Protein AF-A0A937YXN3-F1 (afdb_monomer_lite)

Secondary structure (DSSP, 8-state):
-HHHHHHTT----------HHHHHSHHHHHHHHHHHHHHHHHHHHHHHTT---HHHHHHHHHHHHHHHHHHHHTTTT-HHHHHHHHHTT--

Radius of gyration: 19.48 Å; chains: 1; bounding box: 37×27×54 Å

Sequence (91 aa):
MLRFLRTLGCWTVGSVSAEAARLFADTTRAEVLVEAAGLGAELIAAAAGDRRFPEQQAEHDEFRGRMQQLVTFRREEWPYEYEYWQAAGRL

Structure (mmCIF, N/CA/C/O backbone):
data_AF-A0A937YXN3-F1
#
_entry.id   AF-A0A937YXN3-F1
#
loop_
_atom_site.group_PDB
_atom_site.id
_atom_site.type_symbol
_atom_site.label_atom_id
_atom_site.label_alt_id
_atom_site.label_comp_id
_atom_site.label_asym_id
_atom_site.label_entity_id
_atom_site.label_seq_id
_atom_site.pdbx_PDB_ins_code
_atom_site.Cartn_x
_atom_site.Cartn_y
_atom_site.Cartn_z
_atom_site.occupancy
_atom_site.B_iso_or_equiv
_atom_site.auth_seq_id
_atom_site.auth_comp_id
_atom_site.auth_asym_id
_atom_site.auth_atom_id
_atom_site.pdbx_PDB_model_num
ATOM 1 N N . MET A 1 1 ? 10.058 5.590 0.686 1.00 85.06 1 MET A N 1
ATOM 2 C CA . MET A 1 1 ? 8.659 5.896 0.316 1.00 85.06 1 MET A CA 1
ATOM 3 C C . MET A 1 1 ? 7.743 4.683 0.475 1.00 85.06 1 MET A C 1
ATOM 5 O O . MET A 1 1 ? 6.849 4.749 1.303 1.00 85.06 1 MET A O 1
ATOM 9 N N . LEU A 1 2 ? 7.987 3.557 -0.213 1.00 90.94 2 LEU A N 1
ATOM 10 C CA . LEU A 1 2 ? 7.081 2.390 -0.180 1.00 90.94 2 LEU A CA 1
ATOM 11 C C . LEU A 1 2 ? 6.787 1.844 1.229 1.00 90.94 2 LEU A C 1
ATOM 13 O O . LEU A 1 2 ? 5.632 1.612 1.554 1.00 90.94 2 LEU A O 1
ATOM 17 N N . ARG A 1 3 ? 7.798 1.735 2.102 1.00 88.00 3 ARG A N 1
ATOM 18 C CA . ARG A 1 3 ? 7.609 1.304 3.502 1.00 88.00 3 ARG A CA 1
ATOM 19 C C . ARG A 1 3 ? 6.609 2.174 4.278 1.00 88.00 3 ARG A C 1
ATOM 21 O O . ARG A 1 3 ? 5.827 1.661 5.069 1.00 88.00 3 ARG A O 1
ATOM 28 N N . PHE A 1 4 ? 6.636 3.488 4.051 1.00 88.38 4 PHE A N 1
ATOM 29 C CA . PHE A 1 4 ? 5.695 4.410 4.686 1.00 88.38 4 PHE A CA 1
ATOM 30 C C . PHE A 1 4 ? 4.269 4.168 4.177 1.00 88.38 4 PHE A C 1
ATOM 32 O O . PHE A 1 4 ? 3.361 4.041 4.985 1.00 88.38 4 PHE A O 1
ATOM 39 N N . LEU A 1 5 ? 4.087 3.997 2.862 1.00 91.25 5 LEU A N 1
ATOM 40 C CA . LEU A 1 5 ? 2.782 3.661 2.277 1.00 91.25 5 LEU A CA 1
ATOM 41 C C . LEU A 1 5 ? 2.227 2.337 2.824 1.00 91.25 5 LEU A C 1
ATOM 43 O O . LEU A 1 5 ? 1.057 2.270 3.181 1.00 91.25 5 LEU A O 1
ATOM 47 N N . ARG A 1 6 ? 3.071 1.310 2.976 1.00 91.62 6 ARG A N 1
ATOM 48 C CA . ARG A 1 6 ? 2.667 0.034 3.591 1.00 91.62 6 ARG A CA 1
ATOM 49 C C . ARG A 1 6 ? 2.277 0.175 5.059 1.00 91.62 6 ARG A C 1
ATOM 51 O O . ARG A 1 6 ? 1.321 -0.436 5.511 1.00 91.62 6 ARG A O 1
ATOM 58 N N . THR A 1 7 ? 2.940 1.065 5.795 1.00 85.56 7 THR A N 1
ATOM 59 C CA . THR A 1 7 ? 2.534 1.392 7.175 1.00 85.56 7 THR A CA 1
ATOM 60 C C . THR A 1 7 ? 1.148 2.049 7.217 1.00 85.56 7 THR A C 1
ATOM 62 O O . THR A 1 7 ? 0.406 1.853 8.170 1.00 85.56 7 THR A O 1
ATOM 65 N N . LEU A 1 8 ? 0.755 2.777 6.168 1.00 86.06 8 LEU A N 1
ATOM 66 C CA . LEU A 1 8 ? -0.597 3.330 6.023 1.00 86.06 8 LEU A CA 1
ATOM 67 C C . LEU A 1 8 ? -1.634 2.297 5.534 1.00 86.06 8 LEU A C 1
ATOM 69 O O . LEU A 1 8 ? -2.799 2.644 5.358 1.00 86.06 8 LEU A O 1
ATOM 73 N N . GLY A 1 9 ? -1.233 1.039 5.319 1.00 87.19 9 GLY A N 1
ATOM 74 C CA . GLY A 1 9 ? -2.099 -0.043 4.846 1.00 87.19 9 GLY A CA 1
ATOM 75 C C . GLY A 1 9 ? -2.200 -0.163 3.324 1.00 87.19 9 GLY A C 1
ATOM 76 O O . GLY A 1 9 ? -3.064 -0.885 2.828 1.00 87.19 9 GLY A O 1
ATOM 77 N N . CYS A 1 10 ? -1.356 0.540 2.561 1.00 91.00 10 CYS A N 1
ATOM 78 C CA . CYS A 1 10 ? -1.330 0.409 1.107 1.00 91.00 10 CYS A CA 1
ATOM 79 C C . CYS A 1 10 ? -0.569 -0.846 0.670 1.00 91.00 10 CYS A C 1
ATOM 81 O O . CYS A 1 10 ? 0.549 -1.090 1.114 1.00 91.00 10 CYS A O 1
ATOM 83 N N . TRP A 1 11 ? -1.107 -1.562 -0.314 1.00 92.06 11 TRP A N 1
ATOM 84 C CA . TRP A 1 11 ? -0.353 -2.565 -1.063 1.00 92.06 11 TRP A CA 1
ATOM 85 C C . TRP A 1 11 ? 0.506 -1.889 -2.131 1.00 92.06 11 TRP A C 1
ATOM 87 O O . TRP A 1 11 ? 0.065 -0.955 -2.801 1.00 92.06 11 TRP A O 1
ATOM 97 N N . THR A 1 12 ? 1.744 -2.348 -2.293 1.00 94.00 12 THR A N 1
ATOM 98 C CA . THR A 1 12 ? 2.714 -1.749 -3.217 1.00 94.00 12 THR A CA 1
ATOM 99 C C . THR A 1 12 ? 3.221 -2.786 -4.212 1.00 94.00 12 THR A C 1
ATOM 101 O O . THR A 1 12 ? 3.657 -3.857 -3.811 1.00 94.00 12 THR A O 1
ATOM 104 N N . VAL A 1 13 ? 3.194 -2.473 -5.509 1.00 93.44 13 VAL A N 1
ATOM 105 C CA . VAL A 1 13 ? 3.759 -3.352 -6.556 1.00 93.44 13 VAL A CA 1
ATOM 106 C C . VAL A 1 13 ? 5.228 -3.056 -6.853 1.00 93.44 13 VAL A C 1
ATOM 108 O O . VAL A 1 13 ? 5.961 -3.928 -7.298 1.00 93.44 13 VAL A O 1
ATOM 111 N N . GLY A 1 14 ? 5.675 -1.832 -6.575 1.00 92.69 14 GLY A N 1
ATOM 112 C CA . GLY A 1 14 ? 7.031 -1.377 -6.847 1.00 92.69 14 GLY A CA 1
ATOM 113 C C . GLY A 1 14 ? 7.096 0.143 -6.926 1.00 92.69 14 GLY A C 1
ATOM 114 O O . GLY A 1 14 ? 6.157 0.845 -6.543 1.00 92.69 14 GLY A O 1
ATOM 115 N N . SER A 1 15 ? 8.216 0.656 -7.418 1.00 94.25 15 SER A N 1
ATOM 116 C CA . SER A 1 15 ? 8.414 2.081 -7.676 1.00 94.25 15 SER A CA 1
ATOM 117 C C . SER A 1 15 ? 9.327 2.267 -8.874 1.00 94.25 15 SER A C 1
ATOM 119 O O . SER A 1 15 ? 10.323 1.560 -8.987 1.00 94.25 15 SER A O 1
ATOM 121 N N . VAL A 1 16 ? 9.027 3.265 -9.696 1.00 93.44 16 VAL A N 1
ATOM 122 C CA . VAL A 1 16 ? 9.905 3.748 -10.762 1.00 93.44 16 VAL A CA 1
ATOM 123 C C . VAL A 1 16 ? 10.303 5.187 -10.445 1.00 93.44 16 VAL A C 1
ATOM 125 O O . VAL A 1 16 ? 9.514 5.949 -9.879 1.00 93.44 16 VAL A O 1
ATOM 128 N N . SER A 1 17 ? 11.532 5.560 -10.776 1.00 89.56 17 SER A N 1
ATOM 129 C CA . SER A 1 17 ? 12.037 6.922 -10.607 1.00 89.56 17 SER A CA 1
ATOM 130 C C . SER A 1 17 ? 12.942 7.294 -11.767 1.00 89.56 17 SER A C 1
ATOM 132 O O . SER A 1 17 ? 13.637 6.438 -12.305 1.00 89.56 17 SER A O 1
ATOM 134 N N . ALA A 1 18 ? 12.978 8.579 -12.103 1.00 90.12 18 ALA A N 1
ATOM 135 C CA . ALA A 1 18 ? 13.828 9.103 -13.155 1.00 90.12 18 ALA A CA 1
ATOM 136 C C . ALA A 1 18 ? 14.698 10.233 -12.611 1.00 90.12 18 ALA A C 1
ATOM 138 O O . ALA A 1 18 ? 14.192 11.195 -12.031 1.00 90.12 18 ALA A O 1
ATOM 139 N N . GLU A 1 19 ? 16.005 10.138 -12.828 1.00 89.25 19 GLU A N 1
ATOM 140 C CA . GLU A 1 19 ? 16.894 11.278 -12.637 1.00 89.25 19 GLU A CA 1
ATOM 141 C C . GLU A 1 19 ? 16.702 12.258 -13.793 1.00 89.25 19 GLU A C 1
ATOM 143 O O . GLU A 1 19 ? 16.676 11.846 -14.954 1.00 89.25 19 GLU A O 1
ATOM 148 N N . ALA A 1 20 ? 16.628 13.559 -13.498 1.00 86.69 20 ALA A N 1
ATOM 149 C CA . ALA A 1 20 ? 16.446 14.586 -14.526 1.00 86.69 20 ALA A CA 1
ATOM 150 C C . ALA A 1 20 ? 17.493 14.471 -15.651 1.00 86.69 20 ALA A C 1
ATOM 152 O O . ALA A 1 20 ? 17.146 14.572 -16.823 1.00 86.69 20 ALA A O 1
ATOM 153 N N . ALA A 1 21 ? 18.747 14.153 -15.301 1.00 85.19 21 ALA A N 1
ATOM 154 C CA . ALA A 1 21 ? 19.837 13.918 -16.248 1.00 85.19 21 ALA A CA 1
ATOM 155 C C . ALA A 1 21 ? 19.503 12.842 -17.303 1.00 85.19 21 ALA A C 1
ATOM 157 O O . ALA A 1 21 ? 19.779 13.021 -18.488 1.00 85.19 21 ALA A O 1
ATOM 158 N N . ARG A 1 22 ? 18.852 11.748 -16.887 1.00 82.25 22 ARG A N 1
ATOM 159 C CA . ARG A 1 22 ? 18.489 10.613 -17.753 1.00 82.25 22 ARG A CA 1
ATOM 160 C C . ARG A 1 22 ? 17.298 10.913 -18.663 1.00 82.25 22 ARG A C 1
ATOM 162 O O . ARG A 1 22 ? 17.081 10.190 -19.627 1.00 82.25 22 ARG A O 1
ATOM 169 N N . LEU A 1 23 ? 16.544 11.978 -18.401 1.00 85.00 23 LEU A N 1
ATOM 170 C CA . LEU A 1 23 ? 15.426 12.388 -19.253 1.00 85.00 23 LEU A CA 1
ATOM 171 C C . LEU A 1 23 ? 15.859 13.275 -20.432 1.00 85.00 23 LEU A C 1
ATOM 173 O O . LEU A 1 23 ? 15.069 13.468 -21.357 1.00 85.00 23 LEU A O 1
ATOM 177 N N . PHE A 1 24 ? 17.092 13.800 -20.420 1.00 87.31 24 PHE A N 1
ATOM 178 C CA . PHE A 1 24 ? 17.603 14.659 -21.496 1.00 87.31 24 PHE A CA 1
ATOM 179 C C . PHE A 1 24 ? 18.091 13.885 -22.721 1.00 87.31 24 PHE A C 1
ATOM 181 O O . PHE A 1 24 ? 17.994 14.404 -23.830 1.00 87.31 24 PHE A O 1
ATOM 188 N N . ALA A 1 25 ? 18.605 12.666 -22.544 1.00 88.12 25 ALA A N 1
ATOM 189 C CA . ALA A 1 25 ? 18.985 11.808 -23.661 1.00 88.12 25 ALA A CA 1
ATOM 190 C C . ALA A 1 25 ? 17.810 10.907 -24.066 1.00 88.12 25 ALA A C 1
ATOM 192 O O . ALA A 1 25 ? 17.182 10.262 -23.226 1.00 88.12 25 ALA A O 1
ATOM 193 N N . ASP A 1 26 ? 17.520 10.853 -25.367 1.00 85.56 26 ASP A N 1
ATOM 194 C CA . ASP A 1 26 ? 16.351 10.143 -25.901 1.00 85.56 26 ASP A CA 1
ATOM 195 C C . ASP A 1 26 ? 16.364 8.641 -25.585 1.00 85.56 26 ASP A C 1
ATOM 197 O O . ASP A 1 26 ? 15.316 8.071 -25.283 1.00 85.56 26 ASP A O 1
ATOM 201 N N . THR A 1 27 ? 17.540 8.010 -25.605 1.00 86.38 27 THR A N 1
ATOM 202 C CA . THR A 1 27 ? 17.700 6.579 -25.314 1.00 86.38 27 THR A CA 1
ATOM 203 C C . THR A 1 27 ? 17.376 6.259 -23.858 1.00 86.38 27 THR A C 1
ATOM 205 O O . THR A 1 27 ? 16.516 5.425 -23.589 1.00 86.38 27 THR A O 1
ATOM 208 N N . THR A 1 28 ? 17.978 6.979 -22.911 1.00 87.62 28 THR A N 1
ATOM 209 C CA . THR A 1 28 ? 17.733 6.768 -21.477 1.00 87.62 28 THR A CA 1
ATOM 210 C C . THR A 1 28 ? 16.325 7.192 -21.068 1.00 87.62 28 THR A C 1
ATOM 212 O O . THR A 1 28 ? 15.728 6.582 -20.184 1.00 87.62 28 THR A O 1
ATOM 215 N N . ARG A 1 29 ? 15.741 8.197 -21.736 1.00 90.69 29 ARG A N 1
ATOM 216 C CA . ARG A 1 29 ? 14.333 8.559 -21.539 1.00 90.69 29 ARG A CA 1
ATOM 217 C C . ARG A 1 29 ? 13.406 7.426 -21.975 1.00 90.69 29 ARG A C 1
ATOM 219 O O . ARG A 1 29 ? 12.451 7.129 -21.262 1.00 90.69 29 ARG A O 1
ATOM 226 N N . ALA A 1 30 ? 13.664 6.807 -23.127 1.00 92.31 30 ALA A N 1
ATOM 227 C CA . ALA A 1 30 ? 12.851 5.701 -23.621 1.00 92.31 30 ALA A CA 1
ATOM 228 C C . ALA A 1 30 ? 12.888 4.497 -22.667 1.00 92.31 30 ALA A C 1
ATOM 230 O O . ALA A 1 30 ? 11.836 3.940 -22.366 1.00 92.31 30 ALA A O 1
ATOM 231 N N . GLU A 1 31 ? 14.063 4.151 -22.133 1.00 91.25 31 GLU A N 1
ATOM 232 C CA . GLU A 1 31 ? 14.223 3.081 -21.135 1.00 91.25 31 GLU A CA 1
ATOM 233 C C . GLU A 1 31 ? 13.365 3.332 -19.887 1.00 91.25 31 GLU A C 1
ATOM 235 O O . GLU A 1 31 ? 12.559 2.484 -19.505 1.00 91.25 31 GLU A O 1
ATOM 240 N N . VAL A 1 32 ? 13.450 4.536 -19.311 1.00 92.25 32 VAL A N 1
ATOM 241 C CA . VAL A 1 32 ? 12.650 4.929 -18.138 1.00 92.25 32 VAL A CA 1
ATOM 242 C C . VAL A 1 32 ? 11.146 4.852 -18.420 1.00 92.25 32 VAL A C 1
ATOM 244 O O . VAL A 1 32 ? 10.370 4.425 -17.565 1.00 92.25 32 VAL A O 1
ATOM 247 N N . LEU A 1 33 ? 10.709 5.265 -19.613 1.00 93.50 33 LEU A N 1
ATOM 248 C CA . LEU A 1 33 ? 9.296 5.203 -19.993 1.00 93.50 33 LEU A CA 1
ATOM 249 C C . LEU A 1 33 ? 8.805 3.759 -20.152 1.00 93.50 33 LEU A C 1
ATOM 251 O O . LEU A 1 33 ? 7.671 3.466 -19.775 1.00 93.50 33 LEU A O 1
ATOM 255 N N . VAL A 1 34 ? 9.648 2.859 -20.664 1.00 95.56 34 VAL A N 1
ATOM 256 C CA . VAL A 1 34 ? 9.337 1.426 -20.752 1.00 95.56 34 VAL A CA 1
ATOM 257 C C . VAL A 1 34 ? 9.218 0.813 -19.357 1.00 95.56 34 VAL A C 1
ATOM 259 O O . VAL A 1 34 ? 8.236 0.121 -19.090 1.00 95.56 34 VAL A O 1
ATOM 262 N N . GLU A 1 35 ? 10.148 1.111 -18.446 1.00 94.81 35 GLU A N 1
ATOM 263 C CA . GLU A 1 35 ? 10.067 0.664 -17.047 1.00 94.81 35 GLU A CA 1
ATOM 264 C C . GLU A 1 35 ? 8.785 1.165 -16.366 1.00 94.81 35 GLU A C 1
ATOM 266 O O . GLU A 1 35 ? 8.075 0.398 -15.712 1.00 94.81 35 GLU A O 1
ATOM 271 N N . ALA A 1 36 ? 8.444 2.442 -16.561 1.00 95.12 36 ALA A N 1
ATOM 272 C CA . ALA A 1 36 ? 7.238 3.034 -15.992 1.00 95.12 36 ALA A CA 1
ATOM 273 C C . ALA A 1 36 ? 5.955 2.398 -16.548 1.00 95.12 36 ALA A C 1
ATOM 275 O O . ALA A 1 36 ? 5.028 2.112 -15.786 1.00 95.12 36 ALA A O 1
ATOM 276 N N . ALA A 1 37 ? 5.903 2.138 -17.858 1.00 96.75 37 ALA A N 1
ATOM 277 C CA . ALA A 1 37 ? 4.782 1.447 -18.487 1.00 96.75 37 ALA A CA 1
ATOM 278 C C . ALA A 1 37 ? 4.644 0.003 -17.975 1.00 96.75 37 ALA A C 1
ATOM 280 O O . ALA A 1 37 ? 3.530 -0.438 -17.688 1.00 96.75 37 ALA A O 1
ATOM 281 N N . GLY A 1 38 ? 5.765 -0.705 -17.799 1.00 96.62 38 GLY A N 1
ATOM 282 C CA . GLY A 1 38 ? 5.800 -2.051 -17.224 1.00 96.62 38 GLY A CA 1
ATOM 283 C C . GLY A 1 38 ? 5.237 -2.089 -15.803 1.00 96.62 38 GLY A C 1
ATOM 284 O O . GLY A 1 38 ? 4.321 -2.863 -15.523 1.00 96.62 38 GLY A O 1
ATOM 285 N N . LEU A 1 39 ? 5.695 -1.184 -14.932 1.00 96.31 39 LEU A N 1
ATOM 286 C CA . LEU A 1 39 ? 5.174 -1.073 -13.568 1.00 96.31 39 LEU A CA 1
ATOM 287 C C . LEU A 1 39 ? 3.674 -0.732 -13.548 1.00 96.31 39 LEU A C 1
ATOM 289 O O . LEU A 1 39 ? 2.930 -1.252 -12.717 1.00 96.31 39 LEU A O 1
ATOM 293 N N . GLY A 1 40 ? 3.213 0.117 -14.471 1.00 95.19 40 GLY A N 1
ATOM 294 C CA . GLY A 1 40 ? 1.793 0.437 -14.629 1.00 95.19 40 GLY A CA 1
ATOM 295 C C . GLY A 1 40 ? 0.949 -0.783 -15.008 1.00 95.19 40 GLY A C 1
ATOM 296 O O . GLY A 1 40 ? -0.118 -0.999 -14.431 1.00 95.19 40 GLY A O 1
ATOM 297 N N . ALA A 1 41 ? 1.437 -1.618 -15.928 1.00 94.94 41 ALA A N 1
ATOM 298 C CA . ALA A 1 41 ? 0.768 -2.862 -16.298 1.00 94.94 41 ALA A CA 1
ATOM 299 C C . ALA A 1 41 ? 0.704 -3.847 -15.118 1.00 94.94 41 ALA A C 1
ATOM 301 O O . ALA A 1 41 ? -0.348 -4.436 -14.864 1.00 94.94 41 ALA A O 1
ATOM 302 N N . GLU A 1 42 ? 1.790 -3.978 -14.350 1.00 93.75 42 GLU A N 1
ATOM 303 C CA . GLU A 1 42 ? 1.811 -4.797 -13.134 1.00 93.75 42 GLU A CA 1
ATOM 304 C C . GLU A 1 42 ? 0.842 -4.294 -12.062 1.00 93.75 42 GLU A C 1
ATOM 306 O O . GLU A 1 42 ? 0.180 -5.105 -11.414 1.00 93.75 42 GLU A O 1
ATOM 311 N N . LEU A 1 43 ? 0.725 -2.973 -11.892 1.00 94.00 43 LEU A N 1
ATOM 312 C CA . LEU A 1 43 ? -0.233 -2.366 -10.970 1.00 94.00 43 LEU A CA 1
ATOM 313 C C . LEU A 1 43 ? -1.671 -2.726 -11.349 1.00 94.00 43 LEU A C 1
ATOM 315 O O . LEU A 1 43 ? -2.436 -3.158 -10.491 1.00 94.00 43 LEU A O 1
ATOM 319 N N . ILE A 1 44 ? -2.031 -2.581 -12.627 1.00 94.25 44 ILE A N 1
ATOM 320 C CA . ILE A 1 44 ? -3.370 -2.933 -13.117 1.00 94.25 44 ILE A CA 1
ATOM 321 C C . ILE A 1 44 ? -3.626 -4.429 -12.921 1.00 94.25 44 ILE A C 1
ATOM 323 O O . ILE A 1 44 ? -4.685 -4.807 -12.426 1.00 94.25 44 ILE A O 1
ATOM 327 N N . ALA A 1 45 ? -2.654 -5.282 -13.249 1.00 92.25 45 ALA A N 1
ATOM 328 C CA . ALA A 1 45 ? -2.779 -6.723 -13.061 1.00 92.25 45 ALA A CA 1
ATOM 329 C C . ALA A 1 45 ? -2.951 -7.103 -11.580 1.00 92.25 45 ALA A C 1
ATOM 331 O O . ALA A 1 45 ? -3.770 -7.962 -11.265 1.00 92.25 45 ALA A O 1
ATOM 332 N N . ALA A 1 46 ? -2.222 -6.451 -10.671 1.00 92.56 46 ALA A N 1
ATOM 333 C CA . ALA A 1 46 ? -2.334 -6.670 -9.231 1.00 92.56 46 ALA A CA 1
ATOM 334 C C . ALA A 1 46 ? -3.623 -6.102 -8.621 1.00 92.56 46 ALA A C 1
ATOM 336 O O . ALA A 1 46 ? -4.058 -6.585 -7.586 1.00 92.56 46 ALA A O 1
ATOM 337 N N . ALA A 1 47 ? -4.215 -5.076 -9.232 1.00 89.88 47 ALA A N 1
ATOM 338 C CA . ALA A 1 47 ? -5.517 -4.556 -8.828 1.00 89.88 47 ALA A CA 1
ATOM 339 C C . ALA A 1 47 ? -6.674 -5.419 -9.364 1.00 89.88 47 ALA A C 1
ATOM 341 O O . ALA A 1 47 ? -7.716 -5.516 -8.721 1.00 89.88 47 ALA A O 1
ATOM 342 N N . ALA A 1 48 ? -6.503 -6.026 -10.544 1.00 92.94 48 ALA A N 1
ATOM 343 C CA . ALA A 1 48 ? -7.517 -6.855 -11.190 1.00 92.94 48 ALA A CA 1
ATOM 344 C C . ALA A 1 48 ? -7.522 -8.309 -10.688 1.00 92.94 48 ALA A C 1
ATOM 346 O O . ALA A 1 48 ? -8.585 -8.900 -10.511 1.00 92.94 48 ALA A O 1
ATOM 347 N N . GLY A 1 49 ? -6.344 -8.902 -10.487 1.00 78.31 49 GLY A N 1
ATOM 348 C CA . GLY A 1 49 ? -6.190 -10.198 -9.836 1.00 78.31 49 GLY A CA 1
ATOM 349 C C . GLY A 1 49 ? -6.017 -10.005 -8.336 1.00 78.31 49 GLY A C 1
ATOM 350 O O . GLY A 1 49 ? -5.389 -9.041 -7.925 1.00 78.31 49 GLY A O 1
ATOM 351 N N . ASP A 1 50 ? -6.513 -10.925 -7.509 1.00 70.44 50 ASP A N 1
ATOM 352 C CA . ASP A 1 50 ? -6.220 -10.973 -6.063 1.00 70.44 50 ASP A CA 1
ATOM 353 C C . ASP A 1 50 ? -4.741 -11.360 -5.834 1.00 70.44 50 ASP A C 1
ATOM 355 O O . ASP A 1 50 ? -4.422 -12.395 -5.243 1.00 70.44 50 ASP A O 1
ATOM 359 N N . ARG A 1 51 ? -3.801 -10.594 -6.411 1.00 84.12 51 ARG A N 1
ATOM 360 C CA . ARG A 1 51 ? -2.366 -10.823 -6.274 1.00 84.12 51 ARG A CA 1
ATOM 361 C C . ARG A 1 51 ? -2.022 -10.585 -4.816 1.00 84.12 51 ARG A C 1
ATOM 363 O O . ARG A 1 51 ? -2.160 -9.482 -4.295 1.00 84.12 51 ARG A O 1
ATOM 370 N N . ARG A 1 52 ? -1.546 -11.639 -4.165 1.00 83.44 52 ARG A N 1
ATOM 371 C CA . ARG A 1 52 ? -1.131 -11.585 -2.766 1.00 83.44 52 ARG A CA 1
ATOM 372 C C . ARG A 1 52 ? 0.337 -11.213 -2.683 1.00 83.44 52 ARG A C 1
ATOM 374 O O . ARG A 1 52 ? 1.147 -11.709 -3.464 1.00 83.44 52 ARG A O 1
ATOM 381 N N . PHE A 1 53 ? 0.658 -10.387 -1.696 1.00 90.50 53 PHE A N 1
ATOM 382 C CA . PHE A 1 53 ? 2.020 -9.986 -1.348 1.00 90.50 53 PHE A CA 1
ATOM 383 C C . PHE A 1 53 ? 2.311 -10.475 0.077 1.00 90.50 53 PHE A C 1
ATOM 385 O O . PHE A 1 53 ? 2.141 -9.707 1.027 1.00 90.50 53 PHE A O 1
ATOM 392 N N . PRO A 1 54 ? 2.646 -11.766 0.277 1.00 89.38 54 PRO A N 1
ATOM 393 C CA . PRO A 1 54 ? 2.800 -12.350 1.611 1.00 89.38 54 PRO A CA 1
ATOM 394 C C . PRO A 1 54 ? 3.780 -11.584 2.508 1.00 89.38 54 PRO A C 1
ATOM 396 O O . PRO A 1 54 ? 3.560 -11.461 3.710 1.00 89.38 54 PRO A O 1
ATOM 399 N N . GLU A 1 55 ? 4.830 -11.016 1.923 1.00 86.94 55 GLU A N 1
ATOM 400 C CA . GLU A 1 55 ? 5.806 -10.190 2.624 1.00 86.94 55 GLU A CA 1
ATOM 401 C C . GLU A 1 55 ? 5.201 -8.884 3.162 1.00 86.94 55 GLU A C 1
ATOM 403 O O . GLU A 1 55 ? 5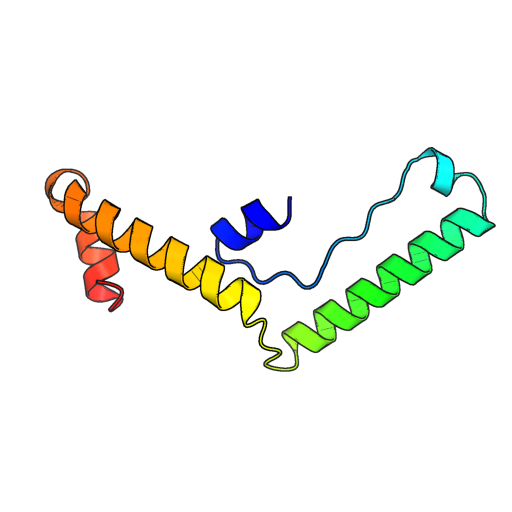.522 -8.467 4.271 1.00 86.94 55 GLU A O 1
ATOM 408 N N . GLN A 1 56 ? 4.270 -8.270 2.426 1.00 92.62 56 GLN A N 1
ATOM 409 C CA . GLN A 1 56 ? 3.577 -7.047 2.852 1.00 92.62 56 GLN A CA 1
ATOM 410 C C . GLN A 1 56 ? 2.432 -7.365 3.816 1.00 92.62 56 GLN A C 1
ATOM 412 O O . GLN A 1 56 ? 2.139 -6.567 4.701 1.00 92.62 56 GLN A O 1
ATOM 417 N N . GLN A 1 57 ? 1.827 -8.552 3.696 1.00 91.44 57 GLN A N 1
ATOM 418 C CA . GLN A 1 57 ? 0.827 -9.040 4.643 1.00 91.44 57 GLN A CA 1
ATOM 419 C C . GLN A 1 57 ? 1.410 -9.114 6.060 1.00 91.44 57 GLN A C 1
ATOM 421 O O . GLN A 1 57 ? 0.796 -8.604 6.992 1.00 91.44 57 GLN A O 1
ATOM 426 N N . ALA A 1 58 ? 2.625 -9.652 6.211 1.00 89.19 58 ALA A N 1
ATOM 427 C CA . ALA A 1 58 ? 3.306 -9.692 7.503 1.00 89.19 58 ALA A CA 1
ATOM 428 C C . ALA A 1 58 ? 3.560 -8.283 8.078 1.00 89.19 58 ALA A C 1
ATOM 430 O O . ALA A 1 58 ? 3.313 -8.053 9.262 1.00 89.19 58 ALA A O 1
ATOM 431 N N . GLU A 1 59 ? 3.991 -7.324 7.245 1.00 90.19 59 GLU A N 1
ATOM 432 C CA . GLU A 1 59 ? 4.160 -5.922 7.664 1.00 90.19 59 GLU A CA 1
ATOM 433 C C . GLU A 1 59 ? 2.824 -5.302 8.129 1.00 90.19 59 GLU A C 1
ATOM 435 O O . GLU A 1 59 ? 2.774 -4.602 9.145 1.00 90.19 59 GLU A O 1
ATOM 440 N N . HIS A 1 60 ? 1.728 -5.575 7.413 1.00 91.00 60 HIS A N 1
ATOM 441 C CA . HIS A 1 60 ? 0.392 -5.078 7.749 1.00 91.00 60 HIS A CA 1
ATOM 442 C C . HIS A 1 60 ? -0.158 -5.696 9.039 1.00 91.00 60 HIS A C 1
ATOM 444 O O . HIS A 1 60 ? -0.761 -4.983 9.845 1.00 91.00 60 HIS A O 1
ATOM 450 N N . ASP A 1 61 ? 0.054 -6.994 9.255 1.00 90.75 61 ASP A N 1
ATOM 451 C CA . ASP A 1 61 ? -0.403 -7.692 10.458 1.00 90.75 61 ASP A CA 1
ATOM 452 C C . ASP A 1 61 ? 0.365 -7.228 11.697 1.00 90.75 61 ASP A C 1
ATOM 454 O O . ASP A 1 61 ? -0.238 -6.966 12.741 1.00 90.75 61 ASP A O 1
ATOM 458 N N . GLU A 1 62 ? 1.678 -7.026 11.573 1.00 90.12 62 GLU A N 1
ATOM 459 C CA . GLU A 1 62 ? 2.490 -6.463 12.650 1.00 90.12 62 GLU A CA 1
ATOM 460 C C . GLU A 1 62 ? 2.029 -5.041 13.007 1.00 90.12 62 GLU A C 1
ATOM 462 O O . GLU A 1 62 ? 1.830 -4.718 14.182 1.00 90.12 62 GLU A O 1
ATOM 467 N N . PHE A 1 63 ? 1.815 -4.186 12.002 1.00 90.00 63 PHE A N 1
ATOM 468 C CA . PHE A 1 63 ? 1.334 -2.826 12.229 1.00 90.00 63 PHE A CA 1
ATOM 469 C C . PHE A 1 63 ? -0.059 -2.810 12.869 1.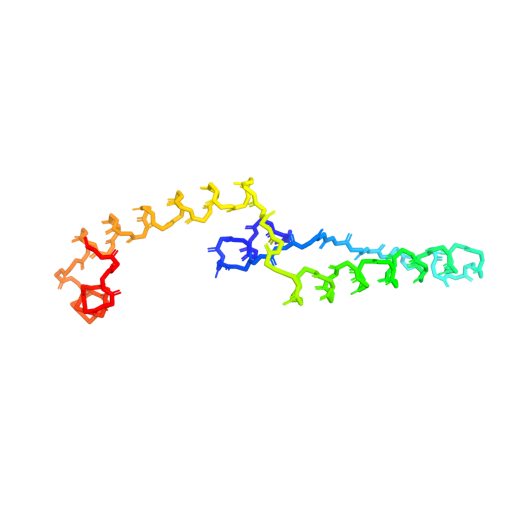00 90.00 63 PHE A C 1
ATOM 471 O O . PHE A 1 63 ? -0.288 -2.071 13.831 1.00 90.00 63 PHE A O 1
ATOM 478 N N . ARG A 1 64 ? -0.970 -3.670 12.395 1.00 91.25 64 ARG A N 1
ATOM 479 C CA . ARG A 1 64 ? -2.298 -3.848 12.988 1.00 91.25 64 ARG A CA 1
ATOM 480 C C . ARG A 1 64 ? -2.188 -4.223 14.463 1.00 91.25 64 ARG A C 1
ATOM 482 O O . ARG A 1 64 ? -2.828 -3.570 15.282 1.00 91.25 64 ARG A O 1
ATOM 489 N N . GLY A 1 65 ? -1.351 -5.201 14.810 1.00 93.00 65 GLY A N 1
ATOM 490 C CA . GLY A 1 65 ? -1.149 -5.628 16.197 1.00 93.00 65 GLY A CA 1
ATOM 491 C C . GLY A 1 65 ? -0.661 -4.494 17.106 1.00 93.00 65 GLY A C 1
ATOM 492 O O . GLY A 1 65 ? -1.185 -4.303 18.204 1.00 93.00 65 GLY A O 1
ATOM 493 N N . ARG A 1 66 ? 0.282 -3.669 16.634 1.00 92.50 66 ARG A N 1
ATOM 494 C CA . ARG A 1 66 ? 0.751 -2.491 17.389 1.00 92.50 66 ARG A CA 1
ATOM 495 C C . ARG A 1 66 ? -0.360 -1.464 17.610 1.00 92.50 66 ARG A C 1
ATOM 497 O O . ARG A 1 66 ? -0.477 -0.911 18.701 1.00 92.50 66 ARG A O 1
ATOM 504 N N . MET A 1 67 ? -1.189 -1.216 16.597 1.00 92.81 67 MET A N 1
ATOM 505 C CA . MET A 1 67 ? -2.308 -0.281 16.721 1.00 92.81 67 MET A CA 1
ATOM 506 C C . MET A 1 67 ? -3.401 -0.803 17.660 1.00 92.81 67 MET A C 1
ATOM 508 O O . MET A 1 67 ? -3.925 -0.025 18.453 1.00 92.81 67 MET A O 1
ATOM 512 N N . GLN A 1 68 ? -3.690 -2.108 17.645 1.00 94.75 68 GLN A N 1
ATOM 513 C CA . GLN A 1 68 ? -4.604 -2.740 18.605 1.00 94.75 68 GLN A CA 1
ATOM 514 C C . GLN A 1 68 ? -4.137 -2.521 20.048 1.00 94.75 68 GLN A C 1
ATOM 516 O O . GLN A 1 68 ? -4.923 -2.112 20.905 1.00 94.75 68 GLN A O 1
ATOM 521 N N . GLN A 1 69 ? -2.844 -2.736 20.309 1.00 95.50 69 GLN A N 1
ATOM 522 C CA . GLN A 1 69 ? -2.244 -2.496 21.623 1.00 95.50 69 GLN A CA 1
ATOM 523 C C . GLN A 1 69 ? -2.351 -1.024 22.034 1.00 95.50 69 GLN A C 1
ATOM 525 O O . GLN A 1 69 ? -2.750 -0.733 23.160 1.00 95.50 69 GLN A O 1
ATOM 530 N N . LEU A 1 70 ? -2.042 -0.096 21.122 1.00 95.50 70 LEU A N 1
ATOM 531 C CA . LEU A 1 70 ? -2.094 1.340 21.390 1.00 95.50 70 LEU A CA 1
ATOM 532 C C . LEU A 1 70 ? -3.516 1.821 21.705 1.00 95.50 70 LEU A C 1
ATOM 534 O O . LEU A 1 70 ? -3.717 2.482 22.721 1.00 95.50 70 LEU A O 1
ATOM 538 N N . VAL A 1 71 ? -4.491 1.474 20.860 1.00 95.75 71 VAL A N 1
ATOM 539 C CA . VAL A 1 71 ? -5.897 1.875 21.030 1.00 95.75 71 VAL A CA 1
ATOM 540 C C . VAL A 1 71 ? -6.474 1.288 22.319 1.00 95.75 71 VAL A C 1
ATOM 542 O O . VAL A 1 71 ? -7.155 1.987 23.062 1.00 95.75 71 VAL A O 1
ATOM 545 N N . THR A 1 72 ? -6.139 0.036 22.643 1.00 95.69 72 THR A N 1
ATOM 546 C CA . THR A 1 72 ? -6.568 -0.592 23.904 1.00 95.69 72 THR A CA 1
ATOM 547 C C . THR A 1 72 ? -5.949 0.092 25.119 1.00 95.69 72 THR A C 1
ATOM 549 O O . THR A 1 72 ? -6.644 0.366 26.097 1.00 95.69 72 THR A O 1
ATOM 552 N N . PHE A 1 73 ? -4.647 0.385 25.069 1.00 96.69 73 PHE A N 1
ATOM 553 C CA . PHE A 1 73 ? -3.934 1.050 26.158 1.00 96.69 73 PHE A CA 1
ATOM 554 C C . PHE A 1 73 ? -4.458 2.471 26.401 1.00 96.69 73 PHE A C 1
ATOM 556 O O . PHE A 1 73 ? -4.584 2.893 27.546 1.00 96.69 73 PHE A O 1
ATOM 563 N N . ARG A 1 74 ? -4.807 3.194 25.331 1.00 96.12 74 ARG A N 1
ATOM 564 C CA . ARG A 1 74 ? -5.307 4.576 25.378 1.00 96.12 74 ARG A CA 1
ATOM 565 C C . ARG A 1 74 ? -6.826 4.693 25.483 1.00 96.12 74 ARG A C 1
ATOM 567 O O . ARG A 1 74 ? -7.329 5.801 25.362 1.00 96.12 74 ARG A O 1
ATOM 574 N N . ARG A 1 75 ? -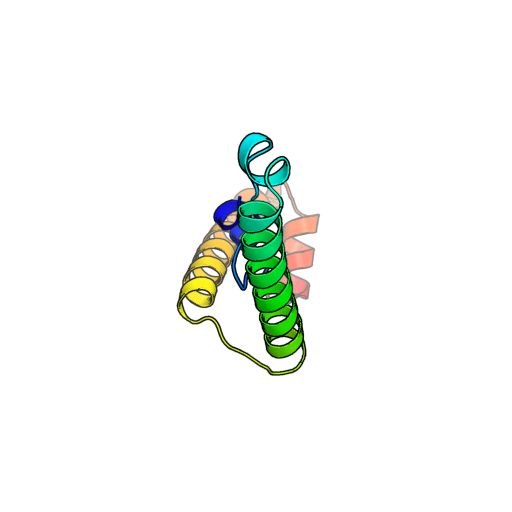7.565 3.609 25.744 1.00 94.75 75 ARG A N 1
ATOM 575 C CA . ARG A 1 75 ? -9.045 3.598 25.736 1.00 94.75 75 ARG A CA 1
ATOM 576 C C . ARG A 1 75 ? -9.711 4.689 26.587 1.00 94.75 75 ARG A C 1
ATOM 578 O O . ARG A 1 75 ? -10.811 5.115 26.267 1.00 94.75 75 ARG A O 1
ATOM 585 N N . GLU A 1 76 ? -9.068 5.115 27.676 1.00 96.25 76 GLU A N 1
ATOM 586 C CA . GLU A 1 76 ? -9.592 6.155 28.575 1.00 96.25 76 GLU A CA 1
ATOM 587 C C . GLU A 1 76 ? -9.415 7.563 27.991 1.00 96.25 76 GLU A C 1
ATOM 589 O O . GLU A 1 76 ? -10.263 8.427 28.191 1.00 96.25 76 GLU A O 1
ATOM 594 N N . GLU A 1 77 ? -8.335 7.786 27.239 1.00 97.38 77 GLU A N 1
ATOM 595 C CA . GLU A 1 77 ? -8.044 9.057 26.570 1.00 97.38 77 GLU A CA 1
ATOM 596 C C . GLU A 1 77 ? -8.708 9.138 25.185 1.00 97.38 77 GLU A C 1
ATOM 598 O O . GLU A 1 77 ? -9.095 10.223 24.754 1.00 97.38 77 GLU A O 1
ATOM 603 N N . TRP A 1 78 ? -8.841 8.000 24.492 1.00 96.94 78 TRP A N 1
ATOM 604 C CA . TRP A 1 78 ? -9.341 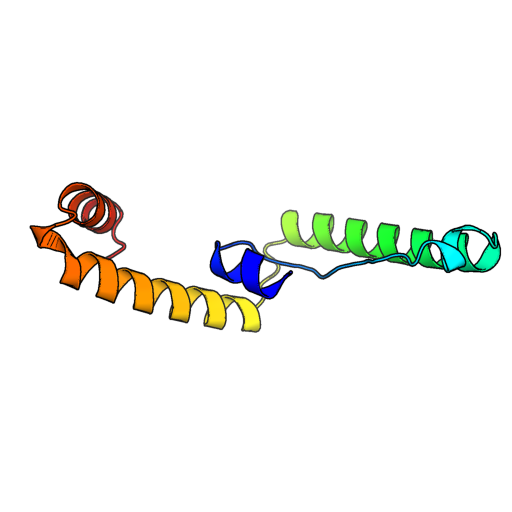7.849 23.116 1.00 96.94 78 TRP A CA 1
ATOM 605 C C . TRP A 1 78 ? -10.569 6.917 23.062 1.00 96.94 78 TRP A C 1
ATOM 607 O O . TRP A 1 78 ? -10.515 5.837 22.457 1.00 96.94 78 TRP A O 1
ATOM 617 N N . PRO A 1 79 ? -11.681 7.281 23.729 1.00 95.06 79 PRO A N 1
ATOM 618 C CA 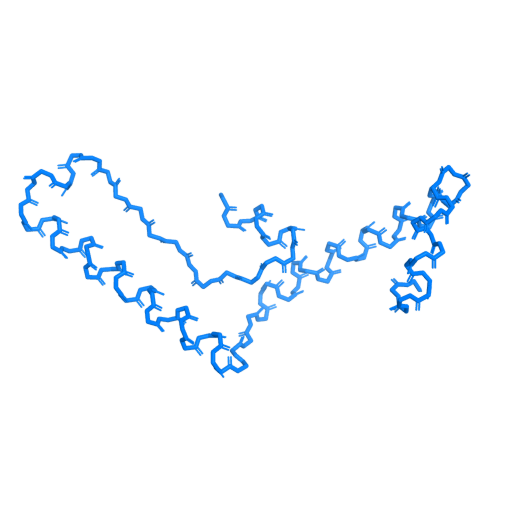. PRO A 1 79 ? -12.849 6.408 23.833 1.00 95.06 79 PRO A CA 1
ATOM 619 C C . PRO A 1 79 ? -13.513 6.157 22.473 1.00 95.06 79 PRO A C 1
ATOM 621 O O . PRO A 1 79 ? -13.925 5.034 22.193 1.00 95.06 79 PRO A O 1
ATOM 624 N N . TYR A 1 80 ? -13.552 7.166 21.593 1.00 97.00 80 TYR A N 1
ATOM 625 C CA . TYR A 1 80 ? -14.147 7.039 20.260 1.00 97.00 80 TYR A CA 1
ATOM 626 C C . TYR A 1 80 ? -13.396 6.026 19.390 1.00 97.00 80 TYR A C 1
ATOM 628 O O . TYR A 1 80 ? -14.005 5.162 18.762 1.00 97.00 80 TYR A O 1
ATOM 636 N N . GLU A 1 81 ? -12.066 6.103 19.358 1.00 95.94 81 GLU A N 1
ATOM 637 C CA . GLU A 1 81 ? -11.223 5.184 18.603 1.00 95.94 81 GLU A CA 1
ATOM 638 C C . GLU A 1 81 ? -11.371 3.761 19.133 1.00 95.94 81 GLU A C 1
ATOM 640 O O . GLU A 1 81 ? -11.515 2.827 18.347 1.00 95.94 81 GLU A O 1
ATOM 645 N N . TYR A 1 82 ? -11.385 3.585 20.454 1.00 96.56 82 TYR A N 1
ATOM 646 C CA . TYR A 1 82 ? -11.586 2.275 21.063 1.00 96.56 82 TYR A CA 1
ATOM 647 C C . TYR A 1 82 ? -12.941 1.663 20.675 1.00 96.56 82 TYR A C 1
ATOM 649 O O . TYR A 1 82 ? -12.986 0.531 20.187 1.00 96.56 82 TYR A O 1
ATOM 657 N N . GLU A 1 83 ? -14.032 2.421 20.808 1.00 97.06 83 GLU A N 1
ATOM 658 C CA . GLU A 1 83 ? -15.377 1.980 20.423 1.00 97.06 83 GLU A CA 1
ATOM 659 C C . GLU A 1 83 ? -15.474 1.676 18.923 1.00 97.06 83 GLU A C 1
ATOM 661 O O . GLU A 1 83 ? -16.010 0.638 18.530 1.00 97.06 83 GLU A O 1
ATOM 666 N N . TYR A 1 84 ? -14.904 2.532 18.071 1.00 96.69 84 TYR A N 1
ATOM 667 C CA . TYR A 1 84 ? -14.875 2.326 16.624 1.00 96.69 84 TYR A CA 1
ATOM 668 C C . TYR A 1 84 ? -14.129 1.041 16.245 1.00 96.69 84 TYR A C 1
ATOM 670 O O . TYR A 1 84 ? -14.588 0.272 15.396 1.00 96.69 84 TYR A O 1
ATOM 678 N N . TRP A 1 85 ? -12.977 0.787 16.867 1.00 95.75 85 TRP A N 1
ATOM 679 C CA . TRP A 1 85 ? -12.185 -0.409 16.593 1.00 95.75 85 TRP A CA 1
ATOM 680 C C . TRP A 1 85 ? -12.867 -1.681 17.100 1.00 95.75 85 TRP A C 1
ATOM 682 O O . TRP A 1 85 ? -12.847 -2.692 16.394 1.00 95.75 85 TRP A O 1
ATOM 692 N N . GLN A 1 86 ? -13.521 -1.620 18.262 1.00 95.38 86 GLN A N 1
ATOM 693 C CA . GLN A 1 86 ? -14.320 -2.722 18.791 1.00 95.38 8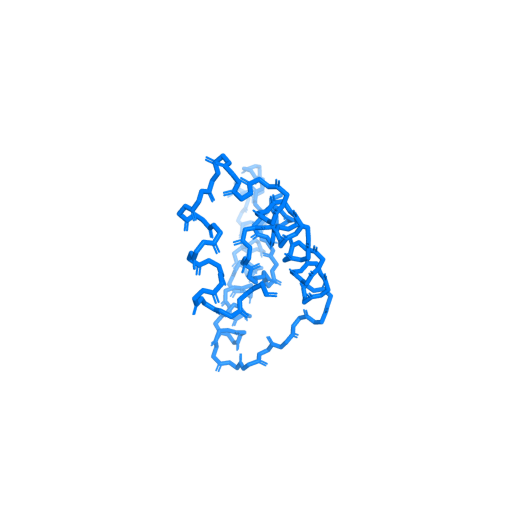6 GLN A CA 1
ATOM 694 C C . GLN A 1 86 ? -15.515 -3.031 17.877 1.00 95.38 86 GLN A C 1
ATOM 696 O O . GLN A 1 86 ? -15.703 -4.177 17.473 1.00 95.38 86 GLN A O 1
ATOM 701 N N . ALA A 1 87 ? -16.281 -2.013 17.473 1.00 96.94 87 ALA A N 1
ATOM 702 C CA . ALA A 1 87 ? -17.428 -2.171 16.577 1.00 96.94 87 ALA A CA 1
ATOM 703 C C . ALA A 1 87 ? -17.030 -2.715 15.194 1.00 96.94 87 ALA A C 1
ATOM 705 O O . ALA A 1 87 ? -17.792 -3.445 14.564 1.00 96.94 87 ALA A O 1
ATOM 706 N N . ALA A 1 88 ? -15.822 -2.392 14.726 1.00 94.19 88 ALA A N 1
ATOM 707 C CA . ALA A 1 88 ? -15.279 -2.897 13.471 1.00 94.19 88 ALA A CA 1
ATOM 708 C C . ALA A 1 88 ? -14.669 -4.313 13.566 1.00 94.19 88 ALA A C 1
ATOM 710 O O . ALA A 1 88 ? -14.131 -4.793 12.567 1.00 94.19 88 ALA A O 1
ATOM 711 N N . GLY A 1 89 ? -14.704 -4.967 14.737 1.00 93.56 89 GLY A N 1
ATOM 712 C CA . GLY A 1 89 ? -14.109 -6.294 14.953 1.00 93.56 89 GLY A CA 1
ATOM 713 C C . GLY A 1 89 ? -12.583 -6.303 14.833 1.00 93.56 89 GLY A C 1
ATOM 714 O O . GLY A 1 89 ? -11.996 -7.288 14.387 1.00 93.56 89 GLY A O 1
ATOM 715 N N . ARG A 1 90 ? -11.941 -5.171 15.147 1.00 90.25 90 ARG A N 1
ATOM 716 C CA . ARG A 1 90 ? -10.487 -4.981 15.052 1.00 90.25 90 ARG A CA 1
ATOM 717 C C . ARG A 1 90 ? -9.787 -5.065 16.405 1.00 90.25 90 ARG A C 1
ATOM 719 O O . ARG A 1 90 ? -8.568 -4.967 16.400 1.00 90.25 90 ARG A O 1
ATOM 726 N N . LEU A 1 91 ? -10.511 -5.226 17.510 1.00 88.19 91 LEU A N 1
ATOM 727 C CA . LEU A 1 91 ? -10.012 -5.528 18.861 1.00 88.19 91 LEU A CA 1
ATOM 728 C C . LEU A 1 91 ? -10.608 -6.862 19.304 1.00 88.19 91 LEU A C 1
ATOM 730 O O . LEU A 1 91 ? -9.860 -7.642 19.926 1.00 88.19 91 LEU A O 1
#

Foldseek 3Di:
DVLVCLLVVDDDPDDADDDPVLCVDPVSVVVSVVVVVVSVVSVVVVVVDVDDDVVSVVVNVVSLVVVLVVCVVCCVVCVVSVVVCVVVVSD

pLDDT: mean 91.53, std 4.56, range [70.44, 97.38]